Protein AF-A0A212C1U6-F1 (afdb_monomer_lite)

Secondary structure (DSSP, 8-state):
---GGG------GGGTT-TTS------TT--S-HHHHHHHHHHHS-HHHHHHHHH-----SGGGGSTTHHHHHHHHHHHHHHHHHHHT--

Organism: Cervus elaphus hippelaphus (NCBI:txid46360)

Foldseek 3Di:
DDALVLLPADADPVAVPDLPDDLPPDDVVDPDDPLVVQLVVLVPDDPVCSSVSSSYDYDDDNNCVDPCSVVVSNVVNSVVRVVVVVVPDD

Structure (mmCIF, N/CA/C/O backbone):
data_AF-A0A212C1U6-F1
#
_entry.id   AF-A0A212C1U6-F1
#
loop_
_atom_site.group_PDB
_atom_site.id
_atom_site.type_symbol
_atom_site.label_atom_id
_atom_site.label_alt_id
_atom_site.label_comp_id
_atom_site.label_asym_id
_atom_site.label_entity_id
_atom_site.label_seq_id
_atom_site.pdbx_PDB_ins_code
_atom_site.Cartn_x
_atom_site.Cartn_y
_atom_site.Cartn_z
_atom_site.occupancy
_atom_site.B_iso_or_equiv
_atom_site.auth_seq_id
_atom_site.auth_comp_id
_atom_site.auth_asym_id
_atom_site.auth_atom_id
_atom_site.pdbx_PDB_model_num
ATOM 1 N N . MET A 1 1 ? -3.453 -4.409 22.356 1.00 37.62 1 MET A N 1
ATOM 2 C CA . MET A 1 1 ? -4.034 -3.483 21.361 1.00 37.62 1 MET A CA 1
ATOM 3 C C . MET A 1 1 ? -3.279 -3.694 20.060 1.00 37.62 1 MET A C 1
ATOM 5 O O . MET A 1 1 ? -2.184 -3.172 19.930 1.00 37.62 1 MET A O 1
ATOM 9 N N . LYS A 1 2 ? -3.776 -4.572 19.182 1.00 38.31 2 LYS A N 1
ATOM 10 C CA . LYS A 1 2 ? -3.033 -4.985 17.987 1.00 38.31 2 LYS A CA 1
ATOM 11 C C . LYS A 1 2 ? -3.045 -3.842 16.981 1.00 38.31 2 LYS A C 1
ATOM 13 O O . LYS A 1 2 ? -4.100 -3.500 16.445 1.00 38.31 2 LYS A O 1
ATOM 18 N N . GLY A 1 3 ? -1.894 -3.198 16.823 1.00 44.78 3 GLY A N 1
ATOM 19 C CA . GLY A 1 3 ? -1.669 -2.301 15.713 1.00 44.78 3 GLY A CA 1
ATOM 20 C C . GLY A 1 3 ? -1.658 -3.096 14.418 1.00 44.78 3 GLY A C 1
ATOM 21 O O . GLY A 1 3 ? -1.979 -4.283 14.356 1.00 44.78 3 GLY A O 1
ATOM 22 N N . VAL A 1 4 ? -1.240 -2.413 13.373 1.00 47.75 4 VAL A N 1
ATOM 23 C CA . VAL A 1 4 ? -0.986 -2.904 12.019 1.00 47.75 4 VAL A CA 1
ATOM 24 C C . VAL A 1 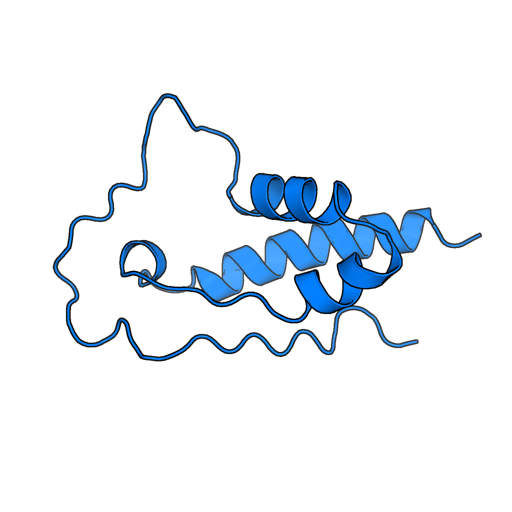4 ? 0.244 -3.854 12.007 1.00 47.75 4 VAL A C 1
ATOM 26 O O . VAL A 1 4 ? 1.099 -3.813 11.130 1.00 47.75 4 VAL A O 1
ATOM 29 N N . ASP A 1 5 ? 0.399 -4.649 13.066 1.00 49.62 5 ASP A N 1
ATOM 30 C CA . ASP A 1 5 ? 1.524 -5.535 13.376 1.00 49.62 5 ASP A CA 1
ATOM 31 C C . ASP A 1 5 ? 1.330 -6.935 12.772 1.00 49.62 5 ASP A C 1
ATOM 33 O O . ASP A 1 5 ? 2.301 -7.660 12.611 1.00 49.62 5 ASP A O 1
ATOM 37 N N . ASP A 1 6 ? 0.105 -7.257 12.341 1.00 45.59 6 ASP A N 1
ATOM 38 C CA . ASP A 1 6 ? -0.252 -8.492 11.626 1.00 45.59 6 ASP A CA 1
ATOM 39 C C . ASP A 1 6 ? -0.325 -8.261 10.090 1.00 45.59 6 ASP A C 1
ATOM 41 O O . ASP A 1 6 ? -1.135 -8.886 9.400 1.00 45.59 6 ASP A O 1
ATOM 45 N N . LEU A 1 7 ? 0.446 -7.303 9.552 1.00 47.91 7 LEU A N 1
ATOM 46 C CA . LEU A 1 7 ? 0.662 -7.121 8.108 1.00 47.91 7 LEU A CA 1
ATOM 47 C C . LEU A 1 7 ? 1.586 -8.236 7.599 1.00 47.91 7 LEU A C 1
ATOM 49 O O . LEU A 1 7 ? 2.794 -8.038 7.452 1.00 47.91 7 LEU A O 1
ATOM 53 N N . ASP A 1 8 ? 1.015 -9.409 7.356 1.00 45.12 8 ASP A N 1
ATOM 54 C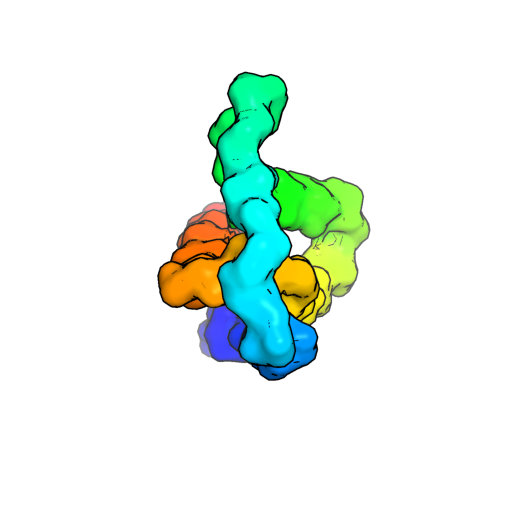 CA . ASP A 1 8 ? 1.708 -10.519 6.708 1.00 45.12 8 ASP A CA 1
ATOM 55 C C . ASP A 1 8 ? 1.864 -10.189 5.213 1.00 45.12 8 ASP A C 1
ATOM 57 O O . ASP A 1 8 ? 1.065 -10.604 4.378 1.00 45.12 8 ASP A O 1
ATOM 61 N N . PHE A 1 9 ? 2.870 -9.381 4.862 1.00 48.34 9 PHE A N 1
ATOM 62 C CA . PHE A 1 9 ? 3.226 -9.180 3.459 1.00 48.34 9 PHE A CA 1
ATOM 63 C C . PHE A 1 9 ? 3.890 -10.445 2.939 1.00 48.34 9 PHE A C 1
ATOM 65 O O . PHE A 1 9 ? 5.022 -10.766 3.304 1.00 48.34 9 PHE A O 1
ATOM 72 N N . PHE A 1 10 ? 3.197 -11.132 2.043 1.00 43.38 10 PHE A N 1
ATOM 73 C CA . PHE A 1 10 ? 3.798 -12.169 1.229 1.00 43.38 10 PHE A CA 1
ATOM 74 C C . PHE A 1 10 ? 4.367 -11.517 -0.035 1.00 43.38 10 PHE A C 1
ATOM 76 O O . PHE A 1 10 ? 3.630 -11.142 -0.948 1.00 43.38 10 PHE A O 1
ATOM 83 N N . ILE A 1 11 ? 5.687 -11.333 -0.071 1.00 48.16 11 ILE A N 1
ATOM 84 C CA . ILE A 1 11 ? 6.395 -11.036 -1.319 1.00 48.16 11 ILE A CA 1
ATOM 85 C C . ILE A 1 11 ? 6.638 -12.393 -1.978 1.00 48.16 11 ILE A C 1
ATOM 87 O O . ILE A 1 11 ? 7.457 -13.167 -1.492 1.00 48.16 11 ILE A O 1
ATOM 91 N N . GLY A 1 12 ? 5.878 -12.709 -3.026 1.00 45.62 12 GLY A N 1
ATOM 92 C CA . GLY A 1 12 ? 6.096 -13.928 -3.801 1.00 45.62 12 GLY A CA 1
ATOM 93 C C . GLY A 1 12 ? 7.409 -13.849 -4.584 1.00 45.62 12 GLY A C 1
ATOM 94 O O . GLY A 1 12 ? 7.706 -12.824 -5.194 1.00 45.62 12 GLY A O 1
ATOM 95 N N . ASP A 1 13 ? 8.173 -14.941 -4.603 1.00 47.94 13 ASP A N 1
ATOM 96 C CA . ASP A 1 13 ? 9.465 -15.068 -5.304 1.00 47.94 13 ASP A CA 1
ATOM 97 C C . ASP A 1 13 ? 9.351 -15.103 -6.847 1.00 47.94 13 ASP A C 1
ATOM 99 O O . ASP A 1 13 ? 10.348 -15.291 -7.546 1.00 47.94 13 ASP A O 1
ATOM 103 N N . GLU A 1 14 ? 8.160 -14.880 -7.415 1.00 49.81 14 GLU A N 1
ATOM 10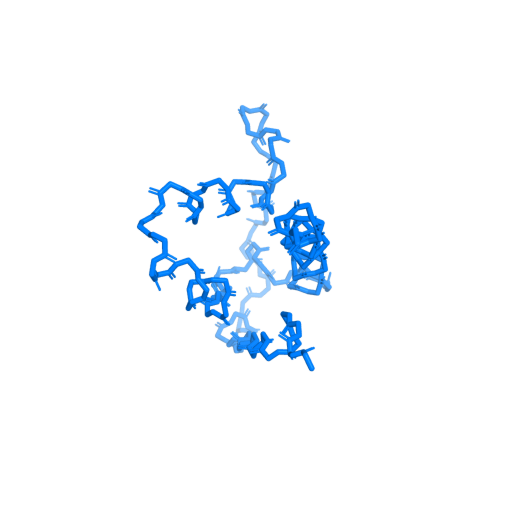4 C CA . GLU A 1 14 ? 7.877 -15.009 -8.858 1.00 49.81 14 GLU A CA 1
ATOM 105 C C . GLU A 1 14 ? 8.709 -14.079 -9.754 1.00 49.81 14 GLU A C 1
ATOM 107 O O . GLU A 1 14 ? 8.744 -14.252 -10.971 1.00 49.81 14 GLU A O 1
ATOM 112 N N . ALA A 1 15 ? 9.406 -13.097 -9.185 1.00 46.75 15 ALA A N 1
ATOM 113 C CA . ALA A 1 15 ? 10.193 -12.149 -9.957 1.00 46.75 15 ALA A CA 1
ATOM 114 C C . ALA A 1 15 ? 11.722 -12.381 -9.893 1.00 46.75 15 ALA A C 1
ATOM 116 O O . ALA A 1 15 ? 12.464 -11.655 -10.560 1.00 46.75 15 ALA A O 1
ATOM 117 N N . ILE A 1 16 ? 12.200 -13.440 -9.216 1.00 49.50 16 ILE A N 1
ATOM 118 C CA . ILE A 1 16 ? 13.630 -13.826 -9.188 1.00 49.50 16 ILE A CA 1
ATOM 119 C C . ILE A 1 16 ? 14.131 -14.343 -10.552 1.00 49.50 16 ILE A C 1
ATOM 121 O O . ILE A 1 16 ? 15.318 -14.218 -10.851 1.00 49.50 16 ILE A O 1
ATOM 125 N N . GLU A 1 17 ? 13.264 -14.849 -11.434 1.00 49.16 17 GLU A N 1
ATOM 126 C CA . GLU A 1 17 ? 13.739 -15.493 -12.669 1.00 49.16 17 GLU A CA 1
ATOM 127 C C . GLU A 1 17 ? 14.305 -14.542 -13.739 1.00 49.16 17 GLU A C 1
ATOM 129 O O . GLU A 1 17 ? 15.024 -15.008 -14.624 1.00 49.16 17 GLU A O 1
ATOM 134 N N . LYS A 1 18 ? 14.028 -13.226 -13.716 1.00 45.78 18 LYS A N 1
ATOM 135 C CA . LYS A 1 18 ? 14.469 -12.320 -14.803 1.00 45.78 18 LYS A CA 1
ATOM 136 C C . LYS A 1 18 ? 14.856 -10.915 -14.315 1.00 45.78 18 LYS A C 1
ATOM 138 O O . LYS A 1 18 ? 14.023 -10.017 -14.341 1.00 45.78 18 LYS A O 1
ATOM 143 N N . PRO A 1 19 ? 16.126 -10.653 -13.962 1.00 46.78 19 PRO A N 1
ATOM 144 C CA . PRO A 1 19 ? 16.580 -9.334 -13.500 1.00 46.78 19 PRO A CA 1
ATOM 145 C C . PRO A 1 19 ? 16.644 -8.238 -14.591 1.00 46.78 19 PRO A C 1
ATOM 147 O O . PRO A 1 19 ? 17.043 -7.115 -14.296 1.00 46.78 19 PRO A O 1
ATOM 150 N N . THR A 1 20 ? 16.286 -8.525 -15.850 1.00 46.25 20 THR A N 1
ATOM 151 C CA . THR A 1 20 ? 16.646 -7.682 -17.012 1.00 46.25 20 THR A CA 1
ATOM 152 C C . THR A 1 20 ? 15.531 -6.851 -17.649 1.00 46.25 20 THR A C 1
ATOM 154 O O . THR A 1 20 ? 15.792 -6.164 -18.637 1.00 46.25 20 THR A O 1
ATOM 157 N N . TYR A 1 21 ? 14.300 -6.853 -17.138 1.00 44.34 21 TYR A N 1
ATOM 158 C CA . TYR A 1 21 ? 13.273 -5.970 -17.695 1.00 44.34 21 TYR A CA 1
ATOM 159 C C . TYR A 1 21 ? 13.330 -4.606 -17.017 1.00 44.34 21 TYR A C 1
ATOM 161 O O . TYR A 1 21 ? 12.943 -4.429 -15.867 1.00 44.34 21 TYR A O 1
ATOM 169 N N . ALA A 1 22 ? 13.883 -3.665 -17.779 1.00 42.09 22 ALA A N 1
ATOM 170 C CA . ALA A 1 22 ? 14.006 -2.244 -17.509 1.00 42.09 22 ALA A CA 1
ATOM 171 C C . ALA A 1 22 ? 12.986 -1.710 -16.493 1.00 42.09 22 ALA A C 1
ATOM 173 O O . ALA A 1 22 ? 11.790 -1.595 -16.771 1.00 42.09 22 ALA A O 1
ATOM 174 N N . THR A 1 23 ? 13.502 -1.316 -15.336 1.00 45.47 23 THR A N 1
ATOM 175 C CA . THR A 1 23 ? 12.830 -0.523 -14.317 1.00 45.47 23 THR A CA 1
ATOM 176 C C . THR A 1 23 ? 12.415 0.830 -14.901 1.00 45.47 23 THR A C 1
ATOM 178 O O . THR A 1 23 ? 13.111 1.834 -14.777 1.00 45.47 23 THR A O 1
ATOM 181 N N . LYS A 1 24 ? 11.253 0.880 -15.558 1.00 45.41 24 LYS A N 1
ATOM 182 C CA . LYS A 1 24 ? 10.575 2.131 -15.925 1.00 45.41 24 LYS A CA 1
ATOM 183 C C . LYS A 1 24 ? 9.903 2.718 -14.678 1.00 45.41 24 LYS A C 1
ATOM 185 O O . LYS A 1 24 ? 8.687 2.688 -14.560 1.00 45.41 24 LYS A O 1
ATOM 190 N N . PHE A 1 25 ? 10.698 3.178 -13.710 1.00 51.72 25 PHE A N 1
ATOM 191 C CA . PHE A 1 25 ? 10.175 3.775 -12.470 1.00 51.72 25 PHE A CA 1
ATOM 192 C C . PHE A 1 25 ? 9.857 5.257 -12.571 1.00 51.72 25 PHE A C 1
ATOM 194 O O . PHE A 1 25 ? 9.074 5.766 -11.779 1.00 51.72 25 PHE A O 1
ATOM 201 N N . ALA A 1 26 ? 10.486 5.953 -13.510 1.00 55.56 26 ALA A N 1
ATOM 202 C CA . ALA A 1 26 ? 10.348 7.389 -13.638 1.00 55.56 26 ALA A CA 1
ATOM 203 C C . ALA A 1 26 ? 9.464 7.694 -14.845 1.00 55.56 26 ALA A C 1
ATOM 205 O O . ALA A 1 26 ? 9.921 7.627 -15.986 1.00 55.56 26 ALA A O 1
ATOM 206 N N . ASN A 1 27 ? 8.198 8.009 -14.583 1.00 62.28 27 ASN A N 1
ATOM 207 C CA . ASN A 1 27 ? 7.383 8.766 -15.519 1.00 62.28 27 ASN A CA 1
ATOM 208 C C . ASN A 1 27 ? 7.291 10.206 -14.978 1.00 62.28 27 ASN A C 1
ATOM 210 O O . ASN A 1 27 ? 6.836 10.368 -13.846 1.00 62.28 27 ASN A O 1
ATOM 214 N N . PRO A 1 28 ? 7.729 11.237 -15.725 1.00 68.00 28 PRO A N 1
ATOM 215 C CA . PRO A 1 28 ? 7.622 12.630 -15.283 1.00 68.00 28 PRO A CA 1
ATOM 216 C C . PRO A 1 28 ? 6.182 13.070 -14.978 1.00 68.00 28 PRO A C 1
ATOM 218 O O . PRO A 1 28 ? 5.994 13.981 -14.177 1.00 68.00 28 PRO A O 1
ATOM 221 N N . ASP A 1 29 ? 5.183 12.395 -15.547 1.00 74.69 29 ASP A N 1
ATOM 222 C CA . ASP A 1 29 ? 3.768 12.685 -15.307 1.00 74.69 29 ASP A CA 1
ATOM 223 C C . ASP A 1 29 ? 3.257 12.114 -13.969 1.00 74.69 29 ASP A C 1
ATOM 225 O O . ASP A 1 29 ? 2.210 12.531 -13.477 1.00 74.69 29 ASP A O 1
ATOM 229 N N . PHE A 1 30 ? 3.989 11.175 -13.352 1.00 69.00 30 PHE A N 1
ATOM 230 C CA . PHE A 1 30 ? 3.595 10.499 -12.111 1.00 69.00 30 PHE A CA 1
ATOM 231 C C . PHE A 1 30 ? 4.680 10.657 -11.044 1.00 69.00 30 PHE A C 1
ATOM 233 O O . PHE A 1 30 ? 5.575 9.825 -10.896 1.00 69.00 30 PHE A O 1
ATOM 240 N N . THR A 1 31 ? 4.584 11.746 -10.282 1.00 79.44 31 THR A N 1
ATOM 241 C CA . THR A 1 31 ? 5.526 12.100 -9.206 1.00 79.44 31 THR A CA 1
ATOM 242 C C . THR A 1 31 ? 5.039 11.712 -7.810 1.00 79.44 31 THR A C 1
ATOM 244 O O . THR A 1 31 ? 5.814 11.766 -6.855 1.00 79.44 31 THR A O 1
ATOM 247 N N . GLN A 1 32 ? 3.773 11.302 -7.679 1.00 82.06 32 GLN A N 1
ATOM 248 C CA . GLN A 1 32 ? 3.194 10.898 -6.402 1.00 82.06 32 GLN A CA 1
ATOM 249 C C . GLN A 1 32 ? 3.845 9.597 -5.897 1.00 82.06 32 GLN A C 1
ATOM 251 O O . GLN A 1 32 ? 3.960 8.628 -6.657 1.00 82.06 32 GLN A O 1
ATOM 256 N N . PRO A 1 33 ? 4.255 9.525 -4.618 1.00 85.88 33 PRO A N 1
ATOM 257 C CA . PRO A 1 33 ? 4.781 8.299 -4.036 1.00 85.88 33 PRO A CA 1
ATOM 258 C C . PRO A 1 33 ? 3.775 7.149 -4.123 1.00 85.88 33 PRO A C 1
ATOM 260 O O . PRO A 1 33 ? 2.612 7.287 -3.749 1.00 85.88 33 PRO A O 1
ATOM 263 N N . ILE A 1 34 ? 4.243 5.968 -4.529 1.00 86.81 34 ILE A N 1
ATOM 264 C CA . ILE A 1 34 ? 3.393 4.775 -4.665 1.00 86.81 34 ILE A CA 1
ATOM 265 C C . ILE A 1 34 ? 2.650 4.414 -3.365 1.00 86.81 34 ILE A C 1
ATOM 267 O O . ILE A 1 34 ? 1.521 3.938 -3.412 1.00 86.81 34 ILE A O 1
ATOM 271 N N . SER A 1 35 ? 3.241 4.681 -2.196 1.00 88.06 35 SER A N 1
ATOM 272 C CA . SER A 1 35 ? 2.591 4.473 -0.897 1.00 88.06 35 SER A CA 1
ATOM 273 C C . SER A 1 35 ? 1.371 5.370 -0.688 1.00 88.06 35 SER A C 1
ATOM 275 O O . SER A 1 35 ? 0.416 4.942 -0.049 1.00 88.06 35 SER A O 1
ATOM 277 N N . GLU A 1 36 ? 1.395 6.597 -1.211 1.00 90.19 36 GLU A N 1
ATOM 278 C CA . GLU A 1 36 ? 0.266 7.528 -1.118 1.00 90.19 36 GLU A CA 1
ATOM 279 C C . GLU A 1 36 ? -0.858 7.103 -2.054 1.00 90.19 36 GLU A C 1
ATOM 281 O O . GLU A 1 36 ? -2.002 7.029 -1.622 1.00 90.19 36 GLU A O 1
ATOM 286 N N . VAL A 1 37 ? -0.521 6.723 -3.290 1.00 91.44 37 VAL A N 1
ATOM 287 C CA . VAL A 1 37 ? -1.500 6.209 -4.260 1.00 91.44 37 VAL A CA 1
ATOM 288 C C . VAL A 1 37 ? -2.214 4.971 -3.706 1.00 91.44 37 VAL A C 1
ATOM 290 O O . VAL A 1 37 ? -3.438 4.876 -3.752 1.00 91.44 37 VAL A O 1
ATOM 293 N N . VAL A 1 38 ? -1.464 4.019 -3.140 1.00 91.50 38 VAL A N 1
ATOM 294 C CA . VAL A 1 38 ? -2.038 2.807 -2.530 1.00 91.50 38 VAL A CA 1
ATOM 295 C C . VAL A 1 38 ? -2.951 3.156 -1.354 1.00 91.50 38 VAL A C 1
ATOM 297 O O . VAL A 1 38 ? -4.045 2.605 -1.238 1.00 91.50 38 VAL A O 1
ATOM 300 N N . ASP A 1 39 ? -2.520 4.067 -0.481 1.00 93.56 39 ASP A N 1
ATOM 301 C CA . ASP A 1 39 ? -3.319 4.501 0.661 1.00 93.56 39 ASP A CA 1
ATOM 302 C C . ASP A 1 39 ? -4.619 5.188 0.225 1.00 93.56 39 ASP A C 1
ATOM 304 O O . ASP A 1 39 ? -5.680 4.856 0.750 1.00 93.56 39 ASP A O 1
ATOM 308 N N . GLU A 1 40 ? -4.556 6.078 -0.764 1.00 95.38 40 GLU A N 1
ATOM 309 C CA . GLU A 1 40 ? -5.711 6.770 -1.335 1.00 95.38 40 GLU A CA 1
ATOM 310 C C . GLU A 1 40 ? -6.729 5.782 -1.916 1.00 95.38 40 GLU A C 1
ATOM 312 O O . GLU A 1 40 ? -7.914 5.836 -1.575 1.00 95.38 40 GLU A O 1
ATOM 317 N N . VAL A 1 41 ? -6.270 4.823 -2.726 1.00 96.12 41 VAL A N 1
ATOM 318 C CA . VAL A 1 41 ? -7.137 3.789 -3.310 1.00 96.12 41 VAL A CA 1
ATOM 319 C C . VAL A 1 41 ? -7.843 2.990 -2.215 1.00 96.12 41 VAL A C 1
ATOM 321 O O . VAL A 1 41 ? -9.058 2.805 -2.282 1.00 96.12 41 VAL A O 1
ATOM 324 N N . ILE A 1 42 ? -7.124 2.572 -1.168 1.00 95.00 42 ILE A N 1
ATOM 325 C CA . ILE A 1 42 ? -7.727 1.831 -0.053 1.00 95.00 42 ILE A CA 1
ATOM 326 C C . ILE A 1 42 ? -8.685 2.722 0.754 1.00 95.00 42 ILE A C 1
ATOM 328 O O . ILE A 1 42 ? -9.731 2.251 1.203 1.00 95.00 42 ILE A O 1
ATOM 332 N N . GLN A 1 43 ? -8.377 4.008 0.945 1.00 94.69 43 GLN A N 1
ATOM 333 C CA . GLN A 1 43 ? -9.280 4.944 1.622 1.00 94.69 43 GLN A CA 1
ATOM 334 C C . GLN A 1 43 ? -10.555 5.233 0.823 1.00 94.69 43 GLN A C 1
ATOM 336 O O . GLN A 1 43 ? -11.588 5.500 1.436 1.00 94.69 43 GLN A O 1
ATOM 341 N N . ASN A 1 44 ? -10.522 5.112 -0.501 1.00 97.12 44 ASN A N 1
ATOM 342 C CA . ASN A 1 44 ? -11.712 5.212 -1.345 1.00 97.12 44 ASN A CA 1
ATOM 343 C C . ASN A 1 44 ? -12.596 3.951 -1.289 1.00 97.12 44 ASN A C 1
ATOM 345 O O . ASN A 1 44 ? -13.763 3.999 -1.675 1.00 97.12 44 ASN A O 1
ATOM 349 N N . CYS A 1 45 ? -12.091 2.829 -0.764 1.00 96.25 45 CYS A N 1
ATOM 350 C CA . CYS A 1 45 ? -12.893 1.625 -0.549 1.00 96.25 45 CYS A CA 1
ATOM 351 C C . CYS A 1 45 ? -13.834 1.746 0.675 1.00 96.25 45 CYS A C 1
ATOM 353 O O . CYS A 1 45 ? -13.580 2.539 1.595 1.00 96.25 45 CYS A O 1
ATOM 355 N N . PRO A 1 46 ? -14.900 0.921 0.748 1.00 97.06 46 PRO A N 1
ATOM 356 C CA . PRO A 1 46 ? -15.740 0.776 1.941 1.00 97.06 46 PRO A CA 1
ATOM 357 C C . PRO A 1 46 ? -14.938 0.462 3.216 1.00 97.06 46 PRO A C 1
ATOM 359 O O . PRO A 1 46 ? -13.885 -0.175 3.164 1.00 97.06 46 PRO A O 1
ATOM 362 N N . ILE A 1 47 ? -15.400 0.945 4.376 1.00 91.06 47 ILE A N 1
ATOM 363 C CA . ILE A 1 47 ? -14.602 0.936 5.619 1.00 91.06 47 ILE A CA 1
ATOM 364 C C . ILE A 1 47 ? -14.289 -0.470 6.153 1.00 91.06 47 ILE A C 1
ATOM 366 O O . ILE A 1 47 ? -13.238 -0.690 6.758 1.00 91.06 47 ILE A O 1
ATOM 370 N N . ASP A 1 48 ? -15.179 -1.419 5.898 1.00 93.75 48 ASP A N 1
ATOM 371 C CA . ASP A 1 48 ? -15.098 -2.826 6.281 1.00 93.75 48 ASP A CA 1
ATOM 372 C C . ASP A 1 48 ? -13.983 -3.581 5.541 1.00 93.75 48 ASP A C 1
ATOM 374 O O . 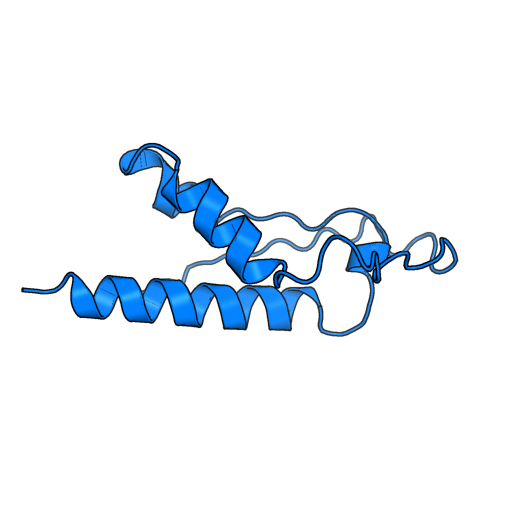ASP A 1 48 ? -13.342 -4.453 6.129 1.00 93.75 48 ASP A O 1
ATOM 378 N N . VAL A 1 49 ? -13.663 -3.190 4.302 1.00 93.88 49 VAL A N 1
ATOM 379 C CA . VAL A 1 49 ? -12.617 -3.851 3.500 1.00 93.88 49 VAL A CA 1
ATOM 380 C C . VAL A 1 49 ? -11.228 -3.228 3.648 1.00 93.88 49 VAL A C 1
ATOM 382 O O . VAL A 1 49 ? -10.231 -3.876 3.330 1.00 93.88 49 VAL A O 1
ATOM 385 N N . ARG A 1 50 ? -11.105 -2.003 4.182 1.00 92.62 50 ARG A N 1
ATOM 386 C CA . ARG A 1 50 ? -9.809 -1.289 4.232 1.00 92.62 50 ARG A CA 1
ATOM 387 C C . ARG A 1 50 ? -8.738 -2.049 5.005 1.00 92.62 50 ARG A C 1
ATOM 389 O O . ARG A 1 50 ? -7.604 -2.160 4.556 1.00 92.62 50 ARG A O 1
ATOM 396 N N . ARG A 1 51 ? -9.088 -2.578 6.182 1.00 89.06 51 ARG A N 1
ATOM 397 C CA . ARG A 1 51 ? -8.147 -3.321 7.038 1.00 89.06 51 ARG A CA 1
ATOM 398 C C . ARG A 1 51 ? -7.619 -4.588 6.341 1.00 89.06 51 ARG A C 1
ATOM 400 O O . ARG A 1 51 ? -6.397 -4.733 6.288 1.00 89.06 51 ARG A O 1
ATOM 407 N N . PRO A 1 52 ? -8.477 -5.466 5.778 1.00 90.25 52 PRO A N 1
ATOM 408 C CA . PRO A 1 52 ? -8.030 -6.572 4.932 1.00 90.25 52 PRO A CA 1
ATOM 409 C C . PRO A 1 52 ? -7.149 -6.149 3.753 1.00 90.25 52 PRO A C 1
ATOM 411 O O . PRO A 1 52 ? -6.165 -6.829 3.477 1.00 90.25 52 PRO A O 1
ATOM 414 N N . LEU A 1 53 ? -7.464 -5.038 3.080 1.00 91.19 53 LEU A N 1
ATOM 415 C CA . LEU A 1 53 ? -6.697 -4.568 1.922 1.00 91.19 53 LEU A CA 1
ATOM 416 C C . LEU A 1 53 ? -5.292 -4.101 2.299 1.00 91.19 53 LEU A C 1
ATOM 418 O O . LEU A 1 53 ? -4.339 -4.474 1.626 1.00 91.19 53 LEU A O 1
ATOM 422 N N . TYR A 1 54 ? -5.133 -3.362 3.405 1.00 90.12 54 TYR A N 1
ATOM 423 C CA . TYR A 1 54 ? -3.789 -3.044 3.895 1.00 90.12 54 TYR A CA 1
ATOM 424 C C . TYR A 1 54 ? -3.019 -4.320 4.228 1.00 90.12 54 TYR A C 1
ATOM 426 O O . TYR A 1 54 ? -1.849 -4.407 3.875 1.00 90.12 54 TYR A O 1
ATOM 434 N N . LYS A 1 55 ? -3.672 -5.302 4.876 1.00 85.69 55 LYS A N 1
ATOM 435 C CA . LYS A 1 55 ? -3.050 -6.571 5.285 1.00 85.69 55 LYS A CA 1
ATOM 436 C C . LYS A 1 55 ? -2.505 -7.387 4.107 1.00 85.69 55 LYS A C 1
ATOM 438 O O . LYS A 1 55 ? -1.497 -8.061 4.279 1.00 85.69 55 LYS A O 1
ATOM 443 N N . ASN A 1 56 ? -3.149 -7.324 2.942 1.00 85.19 56 ASN A N 1
ATOM 444 C CA . ASN A 1 56 ? -2.878 -8.217 1.817 1.00 85.19 56 ASN A CA 1
ATOM 445 C C . ASN A 1 56 ? -2.471 -7.435 0.561 1.00 85.19 56 ASN A C 1
ATOM 447 O O . ASN A 1 56 ? -3.264 -7.267 -0.364 1.00 85.19 56 ASN A O 1
ATOM 451 N N . ILE A 1 57 ? -1.221 -6.974 0.518 1.00 83.88 57 ILE A N 1
ATOM 452 C CA . ILE A 1 57 ? -0.632 -6.339 -0.669 1.00 83.88 57 ILE A CA 1
ATOM 453 C C . ILE A 1 57 ? 0.440 -7.270 -1.230 1.00 83.88 57 ILE A C 1
ATOM 455 O O . ILE A 1 57 ? 1.402 -7.611 -0.542 1.00 83.88 57 ILE A O 1
ATOM 459 N N . VAL A 1 58 ? 0.282 -7.643 -2.498 1.00 82.44 58 VAL A N 1
ATOM 460 C CA . VAL A 1 58 ? 1.220 -8.496 -3.235 1.00 82.44 58 VAL A CA 1
ATOM 461 C C . VAL A 1 58 ? 1.995 -7.637 -4.225 1.00 82.44 58 VAL A C 1
ATOM 463 O O . VAL A 1 58 ? 1.410 -6.865 -4.985 1.00 82.44 58 VAL A O 1
ATOM 466 N N . LEU A 1 59 ? 3.319 -7.772 -4.219 1.00 80.12 59 LEU A N 1
ATOM 467 C CA . LEU A 1 59 ? 4.189 -7.145 -5.208 1.00 80.12 59 LEU A CA 1
ATOM 468 C C . LEU A 1 59 ? 4.438 -8.120 -6.351 1.00 80.12 59 LEU A C 1
ATOM 470 O O . LEU A 1 59 ? 4.824 -9.261 -6.121 1.00 80.12 59 LEU A O 1
ATOM 474 N N . SER A 1 60 ? 4.208 -7.658 -7.574 1.00 79.06 60 SER A N 1
ATOM 475 C CA . SER A 1 60 ? 4.434 -8.434 -8.789 1.00 79.06 60 SER A CA 1
ATOM 476 C C . SER A 1 60 ? 5.156 -7.585 -9.830 1.00 79.06 60 SER A C 1
ATOM 478 O O . SER A 1 60 ? 5.076 -6.353 -9.839 1.00 79.06 60 SER A O 1
ATOM 480 N N . GLY A 1 61 ? 5.903 -8.255 -10.705 1.00 75.44 61 GLY A N 1
ATOM 481 C CA . GLY A 1 61 ? 6.736 -7.602 -11.707 1.00 75.44 61 GLY A CA 1
ATOM 482 C C . GLY A 1 61 ? 8.040 -7.040 -11.134 1.00 75.44 61 GLY A C 1
ATOM 483 O O . GLY A 1 61 ? 8.185 -6.700 -9.974 1.00 75.44 61 GLY A O 1
ATOM 484 N N . GLY A 1 62 ? 9.038 -6.928 -11.979 1.00 71.62 62 GLY A N 1
ATOM 485 C CA . GLY A 1 62 ? 10.455 -6.719 -11.669 1.00 71.62 62 GLY A CA 1
ATOM 486 C C . GLY A 1 62 ? 10.867 -5.275 -11.640 1.00 71.62 62 GLY A C 1
ATOM 487 O O . GLY A 1 62 ? 11.937 -4.971 -11.128 1.00 71.62 62 GLY A O 1
ATOM 488 N N . SER A 1 63 ? 9.950 -4.376 -11.992 1.00 72.12 63 SER A N 1
ATOM 489 C CA . SER A 1 63 ? 9.976 -3.066 -11.367 1.00 72.12 63 SER A CA 1
ATOM 490 C C . SER A 1 63 ? 9.933 -3.220 -9.840 1.00 72.12 63 SER A C 1
ATOM 492 O O . SER A 1 63 ? 10.695 -2.583 -9.146 1.00 72.12 63 SER A O 1
ATOM 494 N N . THR A 1 64 ? 9.189 -4.153 -9.252 1.00 72.25 64 THR A N 1
ATOM 495 C CA . THR A 1 64 ? 9.157 -4.290 -7.781 1.00 72.25 64 THR A CA 1
ATOM 496 C C . THR A 1 64 ? 10.339 -5.073 -7.177 1.00 72.25 64 THR A C 1
ATOM 498 O O . THR A 1 64 ? 10.426 -5.183 -5.956 1.00 72.25 64 THR A O 1
ATOM 501 N N . MET A 1 65 ? 11.289 -5.552 -7.997 1.00 68.81 65 MET A N 1
ATOM 502 C CA . MET A 1 65 ? 12.390 -6.447 -7.585 1.00 68.81 65 MET A CA 1
ATOM 503 C C . MET A 1 65 ? 13.665 -5.761 -7.092 1.00 68.81 65 MET A C 1
ATOM 505 O O . MET A 1 65 ? 14.663 -6.429 -6.813 1.00 68.81 65 MET A O 1
ATOM 509 N N . PHE A 1 66 ? 13.687 -4.435 -6.979 1.00 75.44 66 PHE A N 1
ATOM 510 C CA . PHE A 1 66 ? 14.866 -3.775 -6.432 1.00 75.44 66 PHE A CA 1
ATOM 511 C C . PHE A 1 66 ? 14.943 -3.932 -4.909 1.00 75.44 66 PHE A C 1
ATOM 513 O O . PHE A 1 66 ? 13.936 -3.994 -4.197 1.00 75.44 66 PHE A O 1
ATOM 520 N N . ARG A 1 67 ? 16.178 -3.982 -4.400 1.00 77.31 67 ARG A N 1
ATOM 521 C CA . ARG A 1 67 ? 16.457 -4.246 -2.986 1.00 77.31 67 ARG A CA 1
ATOM 522 C C . ARG A 1 67 ? 15.696 -3.279 -2.073 1.00 77.31 67 ARG A C 1
ATOM 524 O O . ARG A 1 67 ? 15.692 -2.070 -2.295 1.00 77.31 67 ARG A O 1
ATOM 531 N N . ASP A 1 68 ? 15.095 -3.830 -1.020 1.00 81.31 68 ASP A N 1
ATOM 532 C CA . ASP A 1 68 ? 14.351 -3.113 0.023 1.00 81.31 68 ASP A CA 1
ATOM 533 C C . ASP A 1 68 ? 13.058 -2.409 -0.424 1.00 81.31 68 ASP A C 1
ATOM 535 O O . ASP A 1 68 ? 12.447 -1.724 0.401 1.00 81.31 68 ASP A O 1
ATOM 539 N N . PHE A 1 69 ? 12.596 -2.573 -1.670 1.00 82.00 69 PHE A N 1
ATOM 540 C CA . PHE A 1 69 ? 11.376 -1.908 -2.138 1.00 82.00 69 PHE A CA 1
ATOM 541 C C . PHE A 1 69 ? 10.157 -2.229 -1.269 1.00 82.00 69 PHE A C 1
ATOM 543 O O . PHE A 1 69 ? 9.552 -1.319 -0.700 1.00 82.00 69 PHE A O 1
ATOM 550 N N . GLY A 1 70 ? 9.846 -3.517 -1.091 1.00 82.38 70 GLY A N 1
ATOM 551 C CA . GLY A 1 70 ? 8.706 -3.944 -0.276 1.00 82.38 70 GLY A CA 1
ATOM 552 C C . GLY A 1 70 ? 8.802 -3.470 1.174 1.00 82.38 70 GLY A C 1
ATOM 553 O O . GLY A 1 70 ? 7.831 -2.956 1.722 1.00 82.38 70 GLY A O 1
ATOM 554 N N . ARG A 1 71 ? 10.002 -3.515 1.769 1.00 83.62 71 ARG A N 1
ATOM 555 C CA . ARG A 1 71 ? 10.249 -3.008 3.129 1.00 83.62 71 ARG A CA 1
ATOM 556 C C . ARG A 1 71 ? 9.988 -1.502 3.237 1.00 83.62 71 ARG A C 1
ATOM 558 O O . ARG A 1 71 ? 9.432 -1.048 4.236 1.00 83.62 71 ARG A O 1
ATOM 565 N N . ARG A 1 72 ? 10.404 -0.715 2.237 1.00 86.12 72 ARG A N 1
ATOM 566 C CA . ARG A 1 72 ? 10.158 0.738 2.190 1.00 86.12 72 ARG A CA 1
ATOM 567 C C . ARG A 1 72 ? 8.666 1.032 2.059 1.00 86.12 72 ARG A C 1
ATOM 569 O O . ARG A 1 72 ? 8.144 1.779 2.880 1.00 86.12 72 ARG A O 1
ATOM 576 N N . LEU A 1 73 ? 7.988 0.378 1.116 1.00 85.75 73 LEU A N 1
ATOM 577 C CA . LEU A 1 73 ? 6.549 0.529 0.903 1.00 85.75 73 LEU A CA 1
ATOM 578 C C . LEU A 1 73 ? 5.748 0.187 2.166 1.00 85.75 73 LEU A C 1
ATOM 580 O O . LEU A 1 73 ? 4.918 0.980 2.606 1.00 85.75 73 LEU A O 1
ATOM 584 N N . GLN A 1 74 ? 6.049 -0.950 2.797 1.00 85.38 74 GLN A N 1
ATOM 585 C CA . GLN A 1 74 ? 5.416 -1.374 4.044 1.00 85.38 74 GLN A CA 1
ATOM 586 C C . GLN A 1 74 ? 5.619 -0.349 5.163 1.00 85.38 74 GLN A C 1
ATOM 588 O O . GLN A 1 74 ? 4.672 -0.006 5.869 1.00 85.38 74 GLN A O 1
ATOM 593 N N . ARG A 1 75 ? 6.850 0.141 5.347 1.00 86.50 75 ARG A N 1
ATOM 594 C CA . ARG A 1 75 ? 7.163 1.135 6.381 1.00 86.50 75 ARG A CA 1
ATOM 595 C C . ARG A 1 75 ? 6.366 2.418 6.176 1.00 86.50 75 ARG A C 1
ATOM 597 O O . ARG A 1 75 ? 5.843 2.962 7.147 1.00 86.50 75 ARG A O 1
ATOM 604 N N . ASP A 1 76 ? 6.312 2.909 4.945 1.00 89.12 76 ASP A N 1
ATOM 605 C CA . ASP A 1 76 ? 5.690 4.191 4.637 1.00 89.12 76 ASP A CA 1
ATOM 606 C C . ASP A 1 76 ? 4.156 4.086 4.773 1.00 89.12 76 ASP A C 1
ATOM 608 O O . ASP A 1 76 ? 3.551 4.916 5.450 1.00 89.12 76 ASP A O 1
ATOM 612 N N . LEU A 1 77 ? 3.546 2.984 4.310 1.00 89.06 77 LEU A N 1
ATOM 613 C CA . LEU A 1 77 ? 2.130 2.675 4.562 1.00 89.06 77 LEU A CA 1
ATOM 614 C C . LEU A 1 77 ? 1.816 2.528 6.058 1.00 89.06 77 LEU A C 1
ATOM 616 O O . LEU A 1 77 ? 0.858 3.123 6.549 1.00 89.06 77 LEU A O 1
ATOM 620 N N . LYS A 1 78 ? 2.633 1.777 6.811 1.00 88.75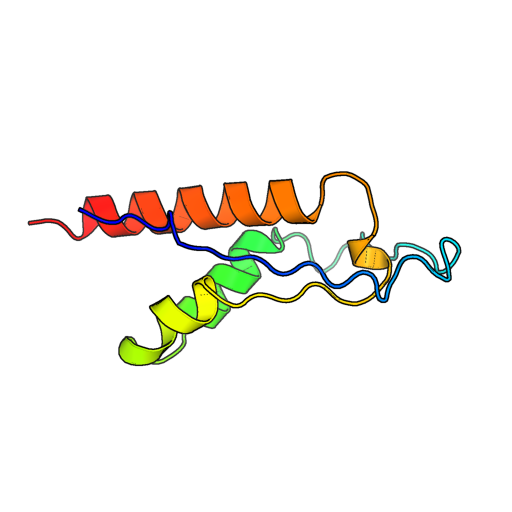 78 LYS A N 1
ATOM 621 C CA . LYS A 1 78 ? 2.439 1.589 8.259 1.00 88.75 78 LYS A CA 1
ATOM 622 C C . LYS A 1 78 ? 2.454 2.926 8.993 1.00 88.75 78 LYS A C 1
ATOM 624 O O . LYS A 1 78 ? 1.581 3.167 9.819 1.00 88.75 78 LYS A O 1
ATOM 629 N N . ARG A 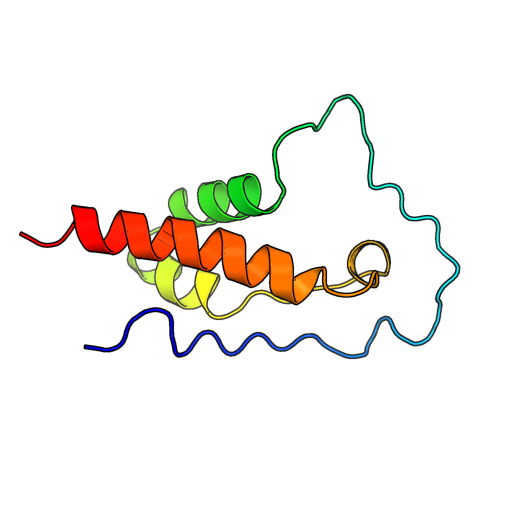1 79 ? 3.394 3.819 8.662 1.00 90.06 79 ARG A N 1
ATOM 630 C CA . ARG A 1 79 ? 3.459 5.171 9.243 1.00 90.06 79 ARG A CA 1
ATOM 631 C C . ARG A 1 79 ? 2.171 5.956 9.009 1.00 90.06 79 ARG A C 1
ATOM 633 O O . ARG A 1 79 ? 1.636 6.517 9.965 1.00 90.06 79 ARG A O 1
ATOM 640 N N . THR A 1 80 ? 1.666 5.966 7.777 1.00 90.62 80 THR A N 1
ATOM 641 C CA . THR A 1 80 ? 0.429 6.675 7.417 1.00 90.62 80 THR A CA 1
ATOM 642 C C . THR A 1 80 ? -0.786 6.105 8.151 1.00 90.62 80 THR A C 1
ATOM 644 O O . THR A 1 80 ? -1.554 6.851 8.763 1.00 90.62 80 THR A O 1
ATOM 647 N N . VAL A 1 81 ? -0.941 4.778 8.162 1.00 89.75 81 VAL A N 1
ATOM 648 C CA . VAL A 1 81 ? -2.074 4.120 8.828 1.00 89.75 81 VAL A CA 1
ATOM 649 C C . VAL A 1 81 ? -2.002 4.290 10.349 1.00 89.75 81 VAL A C 1
ATOM 651 O O . VAL A 1 81 ? -3.012 4.622 10.970 1.00 89.75 81 VAL A O 1
ATOM 654 N N . ASP A 1 82 ? -0.829 4.128 10.964 1.00 88.25 82 ASP A N 1
ATOM 655 C CA . ASP A 1 82 ? -0.651 4.301 12.410 1.00 88.25 82 ASP A CA 1
ATOM 656 C C . ASP A 1 82 ? -0.948 5.745 12.844 1.00 88.25 82 ASP A C 1
ATOM 658 O O . ASP A 1 82 ? -1.578 5.957 13.883 1.00 88.25 82 ASP A O 1
ATOM 662 N N . ALA A 1 83 ? -0.542 6.744 12.049 1.00 89.50 83 ALA A N 1
ATOM 663 C CA . ALA A 1 83 ? -0.889 8.144 12.291 1.00 89.50 83 ALA A CA 1
ATOM 664 C C . ALA A 1 83 ? -2.411 8.357 12.251 1.00 89.50 83 ALA A C 1
ATOM 666 O O . ALA A 1 83 ? -2.978 8.922 13.187 1.00 89.50 83 ALA A O 1
ATOM 667 N N . ARG A 1 84 ? -3.092 7.818 11.231 1.00 89.81 84 ARG A N 1
ATOM 668 C CA . ARG A 1 84 ? -4.557 7.882 11.104 1.00 89.81 84 ARG A CA 1
ATOM 669 C C . ARG A 1 84 ? -5.278 7.209 12.277 1.00 89.81 84 ARG A C 1
ATOM 671 O O . ARG A 1 84 ? -6.230 7.759 12.823 1.00 89.81 84 ARG A O 1
ATOM 678 N N . LEU A 1 85 ? -4.816 6.035 12.705 1.00 85.69 85 LEU A N 1
ATOM 679 C CA . LEU A 1 85 ? -5.408 5.302 13.829 1.00 85.69 85 LEU A CA 1
ATOM 680 C C . LEU A 1 85 ? -5.215 6.007 15.173 1.00 85.69 85 LEU A C 1
ATOM 682 O O . LEU A 1 85 ? -6.035 5.817 16.067 1.00 85.69 85 LEU A O 1
ATOM 686 N N . LYS A 1 86 ? -4.136 6.778 15.341 1.00 86.50 86 LYS A N 1
ATOM 687 C CA . LYS A 1 86 ? -3.929 7.609 16.535 1.00 86.50 86 LYS A CA 1
ATOM 688 C C . LYS A 1 86 ? -4.898 8.787 16.571 1.00 86.50 86 LYS A C 1
ATOM 690 O O . LYS A 1 86 ? -5.445 9.054 17.630 1.00 86.50 86 LYS A O 1
ATOM 695 N N . LEU A 1 87 ? -5.139 9.436 15.431 1.00 84.25 87 LEU A N 1
ATOM 696 C CA . LEU A 1 87 ? -6.073 10.564 15.328 1.00 84.25 87 LEU A CA 1
ATOM 697 C C . LEU A 1 87 ? -7.530 10.161 15.594 1.00 84.25 87 LEU A C 1
ATOM 699 O O . LEU A 1 87 ? -8.289 10.940 16.152 1.00 84.25 87 LEU A O 1
ATOM 703 N N . ASN A 1 88 ? -7.909 8.934 15.231 1.00 75.06 88 ASN A N 1
ATOM 704 C CA . ASN A 1 88 ? -9.277 8.432 15.394 1.00 75.06 88 ASN A CA 1
ATOM 705 C C . ASN A 1 88 ? -9.566 7.832 16.782 1.00 75.06 88 ASN A C 1
ATOM 707 O O . ASN A 1 88 ? -10.664 7.319 17.002 1.00 75.06 88 ASN A O 1
ATOM 711 N N . LYS A 1 89 ? -8.595 7.835 17.704 1.00 60.41 89 LYS A N 1
ATOM 712 C CA . LYS A 1 89 ? -8.836 7.451 19.097 1.00 60.41 89 LYS A CA 1
ATOM 713 C C . LYS A 1 89 ? -9.297 8.675 19.888 1.00 60.41 89 LYS A C 1
ATOM 715 O O . LYS A 1 89 ? -8.463 9.475 20.303 1.00 60.41 89 LYS A O 1
ATOM 720 N N . PHE A 1 90 ? -10.610 8.772 20.080 1.00 48.78 90 PHE A N 1
ATOM 721 C CA . PHE A 1 90 ? -11.220 9.466 21.214 1.00 48.78 90 PHE A CA 1
ATOM 722 C C . PHE A 1 90 ? -11.332 8.493 22.389 1.00 48.78 90 PHE A C 1
ATOM 724 O O . PHE A 1 90 ? -11.626 7.301 22.124 1.00 48.78 90 PHE A O 1
#

InterPro domains:
  IPR004000 Actin family [PF00022] (22-85)
  IPR004000 Actin family [PTHR11937] (26-84)
  IPR043129 ATPase, nucleotide binding domain [SSF53067] (24-84)

Sequence (90 aa):
MKGVDDLDFFIGDEAIEKPTYATKFANPDFTQPISEVVDEVIQNCPIDVRRPLYKNIVLSGGSTMFRDFGRRLQRDLKRTVDARLKLNKF

Radius of gyration: 14.76 Å; chains: 1; bounding box: 32×28×39 Å

pLDDT: mean 73.37, std 19.05, range [37.62, 97.12]